Protein AF-A0A924N9N3-F1 (afdb_monomer)

Structure (mmCIF, N/CA/C/O backbone):
data_AF-A0A924N9N3-F1
#
_entry.id   AF-A0A924N9N3-F1
#
loop_
_atom_site.group_PDB
_atom_site.id
_atom_site.type_symbol
_atom_site.label_atom_id
_atom_site.label_alt_id
_atom_site.label_comp_id
_atom_site.label_asym_id
_atom_site.label_entity_id
_atom_site.label_seq_id
_atom_site.pdbx_PDB_ins_code
_atom_site.Cartn_x
_atom_site.Cartn_y
_atom_site.Cartn_z
_atom_site.occupancy
_atom_site.B_iso_or_equiv
_atom_site.auth_seq_id
_atom_site.auth_comp_id
_atom_site.auth_asym_id
_atom_site.auth_atom_id
_atom_site.pdbx_PDB_model_num
ATOM 1 N N . MET A 1 1 ? 41.339 -50.829 -59.701 1.00 44.00 1 MET A N 1
ATOM 2 C CA . MET A 1 1 ? 40.893 -50.838 -58.296 1.00 44.00 1 MET A CA 1
ATOM 3 C C . MET A 1 1 ? 40.028 -52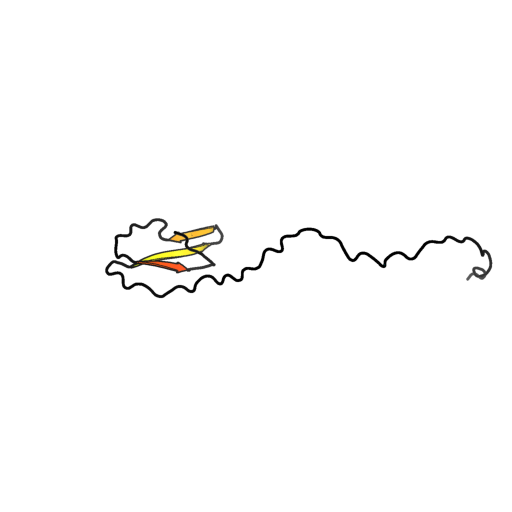.063 -58.099 1.00 44.00 1 MET A C 1
ATOM 5 O O . MET A 1 1 ? 38.873 -52.064 -58.487 1.00 44.00 1 MET A O 1
ATOM 9 N N . ASN A 1 2 ? 40.686 -53.100 -57.593 1.00 42.62 2 ASN A N 1
ATOM 10 C CA . ASN A 1 2 ? 40.163 -54.135 -56.716 1.00 42.62 2 ASN A CA 1
ATOM 11 C C . ASN A 1 2 ? 38.810 -54.747 -57.092 1.00 42.62 2 ASN A C 1
ATOM 13 O O . ASN A 1 2 ? 37.761 -54.383 -56.564 1.00 42.62 2 ASN A O 1
ATOM 17 N N . ASP A 1 3 ? 38.902 -55.790 -57.912 1.00 39.06 3 ASP A N 1
ATOM 18 C CA . ASP A 1 3 ? 38.072 -56.978 -57.785 1.00 39.06 3 ASP A CA 1
ATOM 19 C C . ASP A 1 3 ? 37.879 -57.396 -56.312 1.00 39.06 3 ASP A C 1
ATOM 21 O O . ASP A 1 3 ? 38.697 -57.114 -55.434 1.00 39.06 3 ASP A O 1
ATOM 25 N N . PHE A 1 4 ? 36.880 -58.254 -56.101 1.00 42.78 4 PHE A N 1
ATOM 26 C CA . PHE A 1 4 ? 37.014 -59.345 -55.131 1.00 42.78 4 PHE A CA 1
ATOM 27 C C . PHE A 1 4 ? 36.565 -59.089 -53.678 1.00 42.78 4 PHE A C 1
ATOM 29 O O . PHE A 1 4 ? 37.174 -59.599 -52.745 1.00 42.78 4 PHE A O 1
ATOM 36 N N . ILE A 1 5 ? 35.445 -58.395 -53.443 1.00 49.66 5 ILE A N 1
ATOM 37 C CA . ILE A 1 5 ? 34.803 -58.384 -52.104 1.00 49.66 5 ILE A CA 1
ATOM 38 C C . ILE A 1 5 ? 33.298 -58.662 -52.206 1.00 49.66 5 ILE A C 1
ATOM 40 O O . ILE A 1 5 ? 32.479 -57.901 -51.711 1.00 49.66 5 ILE A O 1
ATOM 44 N N . HIS A 1 6 ? 32.898 -59.718 -52.920 1.00 39.91 6 HIS A N 1
ATOM 45 C CA . HIS A 1 6 ? 31.476 -60.102 -53.017 1.00 39.91 6 HIS A CA 1
ATOM 46 C C . HIS A 1 6 ? 31.177 -61.578 -52.768 1.00 39.91 6 HIS A C 1
ATOM 48 O O . HIS A 1 6 ? 30.020 -61.984 -52.825 1.00 39.91 6 HIS A O 1
ATOM 54 N N . ARG A 1 7 ? 32.171 -62.426 -52.501 1.00 49.72 7 ARG A N 1
ATOM 55 C CA . ARG A 1 7 ? 31.913 -63.862 -52.365 1.00 49.72 7 ARG A CA 1
ATOM 56 C C . ARG A 1 7 ? 32.903 -64.492 -51.409 1.00 49.72 7 ARG A C 1
ATOM 58 O O . ARG A 1 7 ? 33.946 -64.935 -51.876 1.00 49.72 7 ARG A O 1
ATOM 65 N N . ARG A 1 8 ? 32.568 -64.550 -50.113 1.00 48.91 8 ARG A N 1
ATOM 66 C CA . ARG A 1 8 ? 32.841 -65.698 -49.219 1.00 48.91 8 ARG A CA 1
ATOM 67 C C . ARG A 1 8 ? 32.528 -65.390 -47.750 1.00 48.91 8 ARG A C 1
ATOM 69 O O . ARG A 1 8 ? 33.156 -64.527 -47.160 1.00 48.91 8 ARG A O 1
ATOM 76 N N . GLY A 1 9 ? 31.609 -66.181 -47.191 1.00 39.25 9 GLY A N 1
ATOM 77 C CA . GLY A 1 9 ? 31.307 -66.303 -45.759 1.00 39.25 9 GLY A CA 1
ATOM 78 C C . GLY A 1 9 ? 30.175 -65.372 -45.331 1.00 39.25 9 GLY A C 1
ATOM 79 O O . GLY A 1 9 ? 30.427 -64.245 -44.949 1.00 39.25 9 GLY A O 1
ATOM 80 N N . ILE A 1 10 ? 28.885 -65.685 -45.477 1.00 48.41 10 ILE A N 1
ATOM 81 C CA . ILE A 1 10 ? 28.155 -66.899 -45.074 1.00 48.41 10 ILE A CA 1
ATOM 82 C C . ILE A 1 10 ? 28.576 -67.390 -43.672 1.00 48.41 10 ILE A C 1
ATOM 84 O O . ILE A 1 10 ? 29.654 -67.947 -43.503 1.00 48.41 10 ILE A O 1
ATOM 88 N N . VAL A 1 11 ? 27.620 -67.255 -42.742 1.00 50.03 11 VAL A N 1
ATOM 89 C CA . VAL A 1 11 ? 27.464 -67.910 -41.425 1.00 50.03 11 VAL A CA 1
ATOM 90 C C . VAL A 1 11 ? 28.096 -67.229 -40.201 1.00 50.03 11 VAL A C 1
ATOM 92 O O . VAL A 1 11 ? 29.239 -67.494 -39.859 1.00 50.03 11 VAL A O 1
ATOM 95 N N . ALA A 1 12 ? 27.276 -66.441 -39.492 1.00 46.06 12 ALA A N 1
ATOM 96 C CA . ALA A 1 12 ? 27.100 -66.425 -38.022 1.00 46.06 12 ALA A CA 1
ATOM 97 C C . ALA A 1 12 ? 26.123 -65.272 -37.681 1.00 46.06 12 ALA A C 1
ATOM 99 O O . ALA A 1 12 ? 26.524 -64.121 -37.593 1.00 46.06 12 ALA A O 1
ATOM 100 N N . LEU A 1 13 ? 24.800 -65.426 -37.787 1.00 45.28 13 LEU A N 1
ATOM 101 C CA . LEU A 1 13 ? 23.892 -66.037 -36.802 1.00 45.28 13 LEU A CA 1
ATOM 102 C C . LEU A 1 13 ? 24.084 -65.530 -35.353 1.00 45.28 13 LEU A C 1
ATOM 104 O O . LEU A 1 13 ? 24.850 -66.119 -34.602 1.00 45.28 13 LEU A O 1
ATOM 108 N N . ALA A 1 14 ? 23.325 -64.495 -34.967 1.00 48.91 14 ALA A N 1
ATOM 109 C CA . ALA A 1 14 ? 22.816 -64.228 -33.606 1.00 48.91 14 ALA A CA 1
ATOM 110 C C . ALA A 1 14 ? 21.802 -63.058 -33.708 1.00 48.91 14 ALA A C 1
ATOM 112 O O . ALA A 1 14 ? 22.194 -61.938 -34.008 1.00 48.91 14 ALA A O 1
ATOM 113 N N . ILE A 1 15 ? 20.487 -63.287 -33.816 1.00 52.50 15 ILE A N 1
ATOM 114 C CA . ILE A 1 15 ? 19.513 -63.582 -32.741 1.00 52.50 15 ILE A CA 1
ATOM 115 C C . ILE A 1 15 ? 19.335 -62.403 -31.763 1.00 52.50 15 ILE A C 1
ATOM 117 O O . ILE A 1 15 ? 20.271 -62.041 -31.064 1.00 52.50 15 ILE A O 1
ATOM 121 N N . GLY A 1 16 ? 18.095 -61.902 -31.645 1.00 47.00 16 GLY A N 1
ATOM 122 C CA . GLY A 1 16 ? 17.605 -61.202 -30.445 1.00 47.00 16 GLY A CA 1
ATOM 123 C C . GLY A 1 16 ? 16.861 -59.892 -30.724 1.00 47.00 16 GLY A C 1
ATOM 124 O O . GLY A 1 16 ? 17.451 -58.827 -30.661 1.00 47.00 16 GLY A O 1
ATOM 125 N N . ALA A 1 17 ? 15.597 -59.959 -31.154 1.00 48.72 17 ALA A N 1
ATOM 126 C CA . ALA A 1 17 ? 14.427 -59.660 -30.305 1.00 48.72 17 ALA A CA 1
ATOM 127 C C . ALA A 1 17 ? 14.248 -58.146 -30.022 1.00 48.72 17 ALA A C 1
ATOM 129 O O . ALA A 1 17 ? 14.917 -57.569 -29.179 1.00 48.72 17 ALA A O 1
ATOM 130 N N . ALA A 1 18 ? 13.428 -57.407 -30.774 1.00 54.00 18 ALA A N 1
ATOM 131 C CA . ALA A 1 18 ? 11.959 -57.427 -30.710 1.00 54.00 18 ALA A CA 1
ATOM 132 C C . ALA A 1 18 ? 11.388 -57.244 -29.287 1.00 54.00 18 ALA A C 1
ATOM 134 O O . ALA A 1 18 ? 10.631 -58.0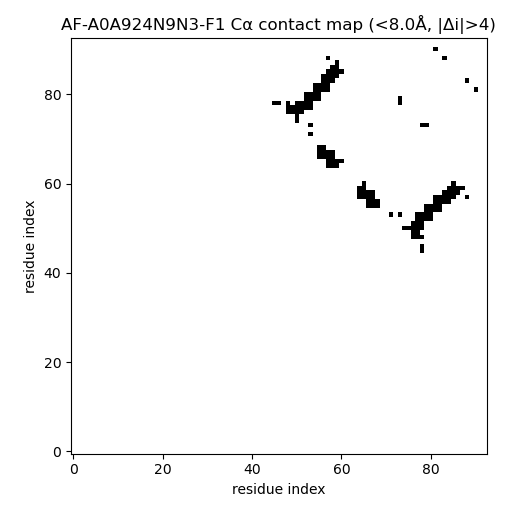90 -28.833 1.00 54.00 18 ALA A O 1
ATOM 135 N N . LEU A 1 19 ? 11.728 -56.156 -28.584 1.00 59.66 19 LEU A N 1
ATOM 136 C CA . LEU A 1 19 ? 11.110 -55.803 -27.293 1.00 59.66 19 LEU A CA 1
ATOM 137 C C . LEU A 1 19 ? 11.103 -54.284 -27.041 1.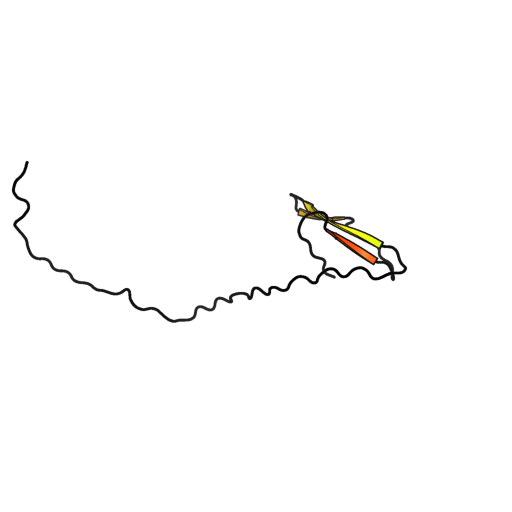00 59.66 19 LEU A C 1
ATOM 139 O O . LEU A 1 19 ? 11.875 -53.803 -26.225 1.00 59.66 19 LEU A O 1
ATOM 143 N N . LEU A 1 20 ? 10.225 -53.518 -27.700 1.00 54.19 20 LEU A N 1
ATOM 144 C CA . LEU A 1 20 ? 9.866 -52.160 -27.237 1.00 54.19 20 LEU A CA 1
ATOM 145 C C . LEU A 1 20 ? 8.369 -51.836 -27.428 1.00 54.19 20 LEU A C 1
ATOM 147 O O . LEU A 1 20 ? 7.990 -50.687 -27.633 1.00 54.19 20 LEU A O 1
ATOM 151 N N . THR A 1 21 ? 7.491 -52.842 -27.328 1.00 55.41 21 THR A N 1
ATOM 152 C CA . THR A 1 21 ? 6.056 -52.606 -27.097 1.00 55.41 21 THR A CA 1
ATOM 153 C C . THR A 1 21 ? 5.689 -53.094 -25.699 1.00 55.41 21 THR A C 1
ATOM 155 O O . THR A 1 21 ? 5.806 -54.277 -25.399 1.00 55.41 21 THR A O 1
ATOM 158 N N . GLY A 1 22 ? 5.260 -52.167 -24.839 1.00 51.78 22 GLY A N 1
ATOM 159 C CA . GLY A 1 22 ? 4.608 -52.485 -23.568 1.00 51.78 22 GLY A CA 1
ATOM 160 C C . GLY A 1 22 ? 5.243 -51.844 -22.338 1.00 51.78 22 GLY A C 1
ATOM 161 O O . GLY A 1 22 ? 6.152 -52.411 -21.750 1.00 51.78 22 GLY A O 1
ATOM 162 N N . ALA A 1 23 ? 4.690 -50.708 -21.907 1.00 48.91 23 ALA A N 1
ATOM 163 C CA . ALA A 1 23 ? 4.547 -50.371 -20.487 1.00 48.91 23 ALA A CA 1
ATOM 164 C C . ALA A 1 23 ? 3.554 -49.207 -20.327 1.00 48.91 23 ALA A C 1
ATOM 166 O O . ALA A 1 23 ? 3.914 -48.076 -20.013 1.00 48.91 23 ALA A O 1
ATOM 167 N N . CYS A 1 24 ? 2.276 -49.498 -20.570 1.00 55.47 24 CYS A N 1
ATOM 168 C CA . CYS A 1 24 ? 1.199 -48.774 -19.912 1.00 55.47 24 CYS A CA 1
ATOM 169 C C . CYS A 1 24 ? 1.080 -49.339 -18.487 1.00 55.47 24 CYS A C 1
ATOM 171 O O . CYS A 1 24 ? 0.967 -50.553 -18.326 1.00 55.47 24 CYS A O 1
ATOM 173 N N . GLY A 1 25 ? 1.103 -48.456 -17.487 1.00 46.34 25 GLY A N 1
ATOM 174 C CA . GLY A 1 25 ? 0.711 -48.748 -16.109 1.00 46.34 25 GLY A CA 1
ATOM 175 C C . GLY A 1 25 ? 1.865 -49.004 -15.139 1.00 46.34 25 GLY A C 1
ATOM 176 O O . GLY A 1 25 ? 2.406 -50.103 -15.094 1.00 46.34 25 GLY A O 1
ATOM 177 N N . LYS A 1 26 ? 2.173 -48.016 -14.290 1.00 41.22 26 LYS A N 1
ATOM 178 C CA . LYS A 1 26 ? 1.807 -48.041 -12.861 1.00 41.22 26 LYS A CA 1
ATOM 179 C C . LYS A 1 26 ? 2.223 -46.734 -12.180 1.00 41.22 26 LYS A C 1
ATOM 181 O O . LYS A 1 26 ? 3.282 -46.177 -12.447 1.00 41.22 26 LYS A O 1
ATOM 186 N N . ASP A 1 27 ? 1.330 -46.273 -11.325 1.00 52.06 27 ASP A N 1
ATOM 187 C CA . ASP A 1 27 ? 1.297 -45.034 -10.564 1.00 52.06 27 ASP A CA 1
ATOM 188 C C . ASP A 1 27 ? 2.636 -44.600 -9.947 1.00 52.06 27 ASP A C 1
ATOM 190 O O . ASP A 1 27 ? 3.173 -45.249 -9.049 1.00 52.06 27 ASP A O 1
ATOM 194 N N . ALA A 1 28 ? 3.102 -43.416 -10.347 1.00 45.19 28 ALA A N 1
ATOM 195 C CA . ALA A 1 28 ? 3.962 -42.579 -9.526 1.00 45.19 28 ALA A CA 1
ATOM 196 C C . ALA A 1 28 ? 3.175 -41.315 -9.177 1.00 45.19 28 ALA A C 1
ATOM 198 O O . ALA A 1 28 ? 2.944 -40.433 -10.001 1.00 45.19 28 ALA A O 1
ATOM 199 N N . LYS A 1 29 ? 2.728 -41.293 -7.924 1.00 51.38 29 LYS A N 1
ATOM 200 C CA . LYS A 1 29 ? 2.139 -40.181 -7.185 1.00 51.38 29 LYS A CA 1
ATOM 201 C C . LYS A 1 29 ? 2.995 -38.918 -7.335 1.00 51.38 29 LYS A C 1
ATOM 203 O O . LYS A 1 29 ? 3.886 -38.663 -6.533 1.00 51.38 29 LYS A O 1
ATOM 208 N N . GLY A 1 30 ? 2.707 -38.126 -8.357 1.00 42.31 30 GLY A N 1
ATOM 209 C CA . GLY A 1 30 ? 3.054 -36.717 -8.423 1.00 42.31 30 GLY A CA 1
ATOM 210 C C . GLY A 1 30 ? 1.777 -35.942 -8.171 1.00 42.31 30 GLY A C 1
ATOM 211 O O . GLY A 1 30 ? 0.880 -35.961 -9.008 1.00 42.31 30 GLY A O 1
ATOM 212 N N . THR A 1 31 ? 1.667 -35.308 -7.006 1.00 51.25 31 THR A N 1
ATOM 213 C CA . THR A 1 31 ? 0.666 -34.271 -6.761 1.00 51.25 31 THR A CA 1
ATOM 214 C C . THR A 1 31 ? 0.862 -33.206 -7.834 1.00 51.25 31 THR A C 1
ATOM 216 O O . THR A 1 31 ? 1.717 -32.333 -7.696 1.00 51.25 31 THR A O 1
ATOM 219 N N . ALA A 1 32 ? 0.106 -33.307 -8.927 1.00 44.19 32 ALA A N 1
ATOM 220 C CA . ALA A 1 32 ? -0.124 -32.194 -9.822 1.00 44.19 32 ALA A CA 1
ATOM 221 C C . ALA A 1 32 ? -0.891 -31.184 -8.975 1.00 44.19 32 ALA A C 1
ATOM 223 O O . ALA A 1 32 ? -2.095 -31.321 -8.757 1.00 44.19 32 ALA A O 1
ATOM 224 N N . GLY A 1 33 ? -0.134 -30.261 -8.376 1.00 46.31 33 GLY A N 1
ATOM 225 C CA . GLY A 1 33 ? -0.676 -29.109 -7.690 1.00 46.31 33 GLY A CA 1
AT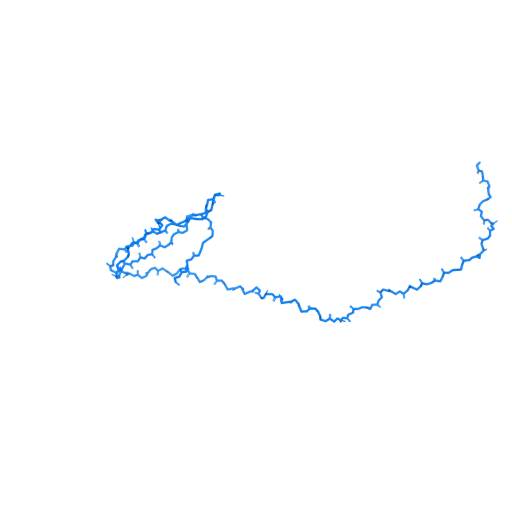OM 226 C C . GLY A 1 33 ? -1.686 -28.495 -8.633 1.00 46.31 33 GLY A C 1
ATOM 227 O O . GLY A 1 33 ? -1.333 -28.096 -9.741 1.00 46.31 33 GLY A O 1
ATOM 228 N N . GLY A 1 34 ? -2.952 -28.528 -8.222 1.00 43.66 34 GLY A N 1
ATOM 229 C CA . GLY A 1 34 ? -3.987 -27.820 -8.934 1.00 43.66 34 GLY A CA 1
ATOM 230 C C . GLY A 1 34 ? -3.494 -26.394 -9.091 1.00 43.66 34 GLY A C 1
ATOM 231 O O . GLY A 1 34 ? -3.215 -25.725 -8.092 1.00 43.66 34 GLY A O 1
ATOM 232 N N . THR A 1 35 ? -3.357 -25.948 -10.335 1.00 55.38 35 THR A N 1
ATOM 233 C CA . THR A 1 35 ? -3.422 -24.528 -10.643 1.00 55.38 35 THR A CA 1
ATOM 234 C C . THR A 1 35 ? -4.815 -24.107 -10.213 1.00 55.38 35 THR A C 1
ATOM 236 O O . THR A 1 35 ? -5.782 -24.180 -10.965 1.00 55.38 35 THR A O 1
ATOM 239 N N . SER A 1 36 ? -4.939 -23.789 -8.930 1.00 55.28 36 SER A N 1
ATOM 240 C CA . SER A 1 36 ? -6.054 -23.021 -8.442 1.00 55.28 36 SER A CA 1
ATOM 241 C C . SER A 1 36 ? -5.819 -21.649 -9.049 1.00 55.28 36 SER A C 1
ATOM 243 O O . SER A 1 36 ? -5.022 -20.868 -8.529 1.00 55.28 36 SER A O 1
ATOM 245 N N . ASP A 1 37 ? -6.463 -21.391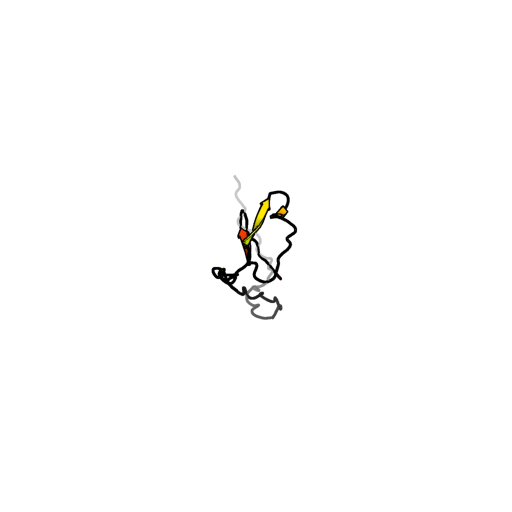 -10.188 1.00 53.62 37 ASP A N 1
ATOM 246 C CA . ASP A 1 37 ? -6.718 -20.046 -10.700 1.00 53.62 37 ASP A CA 1
ATOM 247 C C . ASP A 1 37 ? -7.640 -19.332 -9.702 1.00 53.62 37 ASP A C 1
ATOM 249 O O . ASP A 1 37 ? -8.7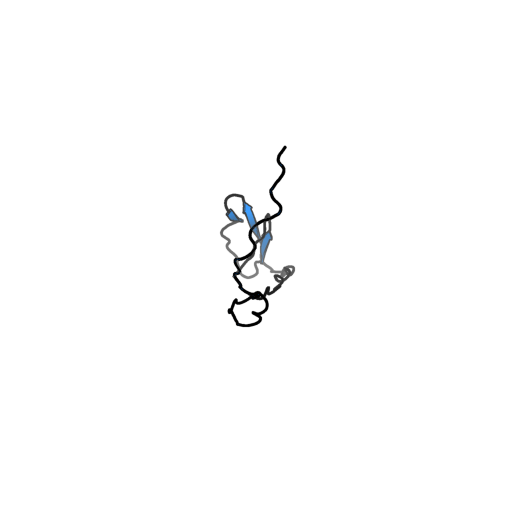83 -18.969 -9.979 1.00 53.62 37 ASP A O 1
ATOM 253 N N . SER A 1 38 ? -7.152 -19.161 -8.475 1.00 60.22 38 SER A N 1
ATOM 254 C CA . SER A 1 38 ? -7.750 -18.280 -7.499 1.00 60.22 38 SER A CA 1
ATOM 255 C C . SER A 1 38 ? -7.327 -16.883 -7.912 1.00 60.22 38 SER A C 1
ATOM 257 O O . SER A 1 38 ? -6.343 -16.340 -7.408 1.00 60.22 38 SER A O 1
ATOM 259 N N . ALA A 1 39 ? -8.051 -16.330 -8.886 1.00 68.25 39 ALA A N 1
ATOM 260 C CA . ALA A 1 39 ? -7.957 -14.928 -9.244 1.00 68.25 39 ALA A CA 1
ATOM 261 C C . ALA A 1 39 ? -7.978 -14.106 -7.949 1.00 68.25 39 ALA A C 1
ATOM 263 O O . ALA A 1 39 ? -8.913 -14.217 -7.150 1.00 68.25 39 ALA A O 1
ATOM 264 N N . ALA A 1 40 ? -6.914 -13.333 -7.714 1.00 71.31 40 ALA A N 1
ATOM 265 C CA . ALA A 1 40 ? -6.849 -12.467 -6.550 1.00 71.31 40 ALA A CA 1
ATOM 266 C C . ALA A 1 40 ? -8.098 -11.568 -6.549 1.00 71.31 40 ALA A C 1
ATOM 268 O O . ALA A 1 40 ? -8.451 -11.027 -7.606 1.00 71.31 40 ALA A O 1
ATOM 269 N N . PRO A 1 41 ? -8.803 -11.432 -5.411 1.00 73.50 41 PRO A N 1
ATOM 270 C CA . PRO A 1 41 ? -10.024 -10.647 -5.359 1.00 73.50 41 PRO A CA 1
ATOM 271 C C . PRO A 1 41 ? -9.750 -9.231 -5.866 1.00 73.50 41 PRO A C 1
ATOM 273 O O . PRO A 1 41 ? -8.785 -8.578 -5.462 1.00 73.50 41 PRO A O 1
ATOM 276 N N . LYS A 1 42 ? -10.595 -8.771 -6.795 1.00 76.69 42 LYS A N 1
ATOM 277 C CA . LYS A 1 42 ? -10.494 -7.427 -7.365 1.00 76.69 42 LYS A CA 1
ATOM 278 C C . LYS A 1 42 ? -10.576 -6.404 -6.224 1.00 76.69 42 LYS A C 1
ATOM 280 O O . LYS A 1 42 ? -11.505 -6.506 -5.420 1.00 76.69 42 LYS A O 1
ATOM 285 N N . PRO A 1 43 ? -9.673 -5.407 -6.164 1.00 64.94 43 PRO A N 1
ATOM 286 C CA . PRO A 1 43 ? -9.741 -4.378 -5.137 1.00 64.94 43 PRO A CA 1
ATOM 287 C C . PRO A 1 43 ? -11.100 -3.672 -5.196 1.00 64.94 43 PRO A C 1
ATOM 289 O O . PRO A 1 43 ? -11.504 -3.143 -6.234 1.00 64.94 43 PRO A O 1
ATOM 292 N N . THR A 1 44 ? -11.829 -3.709 -4.083 1.00 73.12 44 THR A N 1
ATOM 293 C CA . THR A 1 44 ? -13.103 -3.005 -3.923 1.00 73.12 44 THR A CA 1
ATOM 294 C C . THR A 1 44 ? -12.826 -1.538 -3.616 1.00 73.12 44 THR A C 1
ATOM 296 O O . THR A 1 44 ? -12.021 -1.230 -2.737 1.00 73.12 44 THR A O 1
ATOM 299 N N . ASN A 1 45 ? -13.492 -0.624 -4.326 1.00 64.81 45 ASN A N 1
ATOM 300 C CA . ASN A 1 45 ? -13.379 0.806 -4.049 1.00 64.81 45 ASN A CA 1
ATOM 301 C C . ASN A 1 45 ? -13.894 1.139 -2.636 1.00 64.81 45 ASN A C 1
ATOM 303 O O . ASN A 1 45 ? -14.845 0.539 -2.145 1.00 64.81 45 ASN A O 1
ATOM 307 N N . SER A 1 46 ? -13.193 2.086 -2.012 1.00 63.03 46 SER A N 1
ATOM 308 C CA . SER A 1 46 ? -13.122 2.359 -0.575 1.00 63.03 46 SER A CA 1
ATOM 309 C C . SER A 1 46 ? -14.453 2.583 0.147 1.00 63.03 46 SER A C 1
ATOM 311 O O . SER A 1 46 ? -15.315 3.326 -0.318 1.00 63.03 46 SER A O 1
ATOM 313 N N . SER A 1 47 ? -14.512 2.054 1.372 1.00 60.44 47 SER A N 1
ATOM 314 C CA . SER A 1 47 ? -15.306 2.588 2.482 1.00 60.44 47 SER A CA 1
ATOM 315 C C . SER A 1 47 ? -15.128 4.109 2.581 1.00 60.44 47 SER A C 1
ATOM 317 O O . SER A 1 47 ? -13.998 4.607 2.524 1.00 60.44 47 SER A O 1
ATOM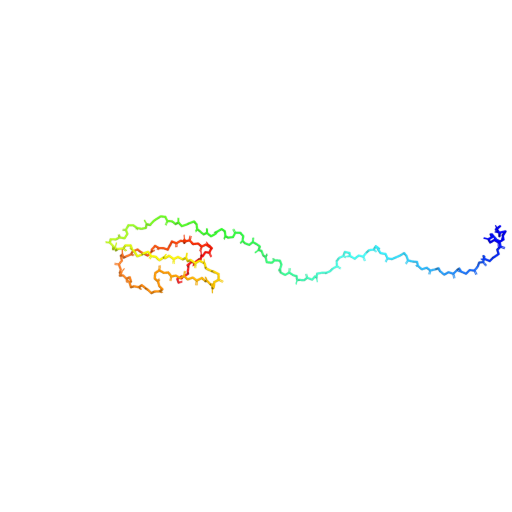 319 N N . THR A 1 48 ? -16.228 4.847 2.738 1.00 61.22 48 THR A N 1
ATOM 320 C CA . THR A 1 48 ? -16.208 6.249 3.168 1.00 61.22 48 THR A CA 1
ATOM 321 C C . THR A 1 48 ? -15.945 6.285 4.672 1.00 61.22 48 THR A C 1
ATOM 323 O O . THR A 1 48 ? -16.851 6.541 5.467 1.00 61.22 48 THR A O 1
ATOM 326 N N . GLY A 1 49 ? -14.719 5.954 5.080 1.00 62.50 49 GLY A N 1
ATOM 327 C CA . GLY A 1 49 ? -14.275 6.215 6.445 1.00 62.50 49 GLY A CA 1
ATOM 328 C C . GLY A 1 49 ? -14.402 7.710 6.743 1.00 62.50 49 GLY A C 1
ATOM 329 O O . GLY A 1 49 ? -14.126 8.542 5.880 1.00 62.50 49 GLY A O 1
ATOM 330 N N . THR A 1 50 ? -14.854 8.060 7.945 1.00 77.44 50 THR A N 1
ATOM 331 C CA . THR A 1 50 ? -14.912 9.459 8.405 1.00 77.44 50 THR A CA 1
ATOM 332 C C . THR A 1 50 ? -13.534 10.001 8.800 1.00 77.44 50 THR A C 1
ATOM 334 O O . THR A 1 50 ? -13.388 11.206 8.997 1.00 77.44 50 THR A O 1
ATOM 337 N N . GLY A 1 51 ? -12.534 9.122 8.933 1.00 84.25 51 GLY A N 1
ATOM 338 C CA . GLY A 1 51 ? -11.142 9.456 9.218 1.00 84.25 51 GLY A CA 1
ATOM 339 C C . GLY A 1 51 ? -10.315 9.767 7.968 1.00 84.25 51 GLY A C 1
ATOM 340 O O . GLY A 1 51 ? -10.826 9.894 6.852 1.00 84.25 51 GLY A O 1
ATOM 341 N N . LYS A 1 52 ? -8.998 9.903 8.144 1.00 92.44 52 LYS A N 1
ATOM 342 C CA . LYS A 1 52 ? -8.079 10.258 7.049 1.00 92.44 52 LYS A CA 1
ATOM 343 C C . LYS A 1 52 ? -7.746 9.044 6.180 1.00 92.44 52 LYS A C 1
ATOM 345 O O . LYS A 1 52 ? -7.767 7.903 6.638 1.00 92.44 52 LYS A O 1
ATOM 350 N N . THR A 1 53 ? -7.373 9.298 4.924 1.00 94.31 53 THR A N 1
ATOM 351 C CA . THR A 1 53 ? -6.770 8.268 4.065 1.00 94.31 53 THR A CA 1
ATOM 352 C C . THR A 1 53 ? -5.253 8.258 4.246 1.00 94.31 53 THR A C 1
ATOM 354 O O . THR A 1 53 ? -4.592 9.254 3.961 1.00 94.31 53 THR A O 1
ATOM 357 N N . ILE A 1 54 ? -4.703 7.131 4.688 1.00 94.88 54 ILE A N 1
ATOM 358 C CA . ILE A 1 54 ? -3.264 6.870 4.791 1.00 94.88 54 ILE A CA 1
ATOM 359 C C . ILE A 1 54 ? -2.846 6.100 3.541 1.00 94.88 54 ILE A C 1
ATOM 361 O O . ILE A 1 54 ? -3.360 5.011 3.302 1.00 94.88 54 ILE A O 1
ATOM 365 N N . VAL A 1 55 ? -1.944 6.649 2.728 1.00 96.44 55 VAL A N 1
ATOM 366 C CA . VAL A 1 55 ? -1.477 5.984 1.502 1.00 96.44 55 VAL A CA 1
ATOM 367 C C . VAL A 1 55 ? -0.158 5.271 1.771 1.00 96.44 55 VAL A C 1
ATOM 369 O O . VAL A 1 55 ? 0.816 5.906 2.164 1.00 96.44 55 VAL A O 1
ATOM 372 N N . VAL A 1 56 ? -0.126 3.967 1.510 1.00 97.69 56 VAL A N 1
ATOM 373 C CA . VAL A 1 56 ? 1.081 3.138 1.550 1.00 97.69 56 VAL A CA 1
ATOM 374 C C . VAL A 1 56 ? 1.407 2.705 0.128 1.00 97.69 56 VAL A C 1
ATOM 376 O O . VAL A 1 56 ? 0.590 2.067 -0.533 1.00 97.69 56 VAL A O 1
ATOM 379 N N . THR A 1 57 ? 2.591 3.059 -0.357 1.00 97.94 57 THR A N 1
ATOM 380 C CA . THR A 1 57 ? 3.065 2.710 -1.701 1.00 97.94 57 THR A CA 1
ATOM 381 C C . THR A 1 57 ? 3.922 1.455 -1.648 1.00 97.94 57 THR A C 1
ATOM 383 O O . THR A 1 57 ? 4.847 1.378 -0.842 1.00 97.94 57 THR A O 1
ATOM 386 N N . LEU A 1 58 ? 3.632 0.491 -2.517 1.00 98.00 58 LEU A N 1
ATOM 387 C CA . LEU A 1 58 ? 4.352 -0.773 -2.636 1.00 98.00 58 LEU A CA 1
ATOM 388 C C . LEU A 1 58 ? 5.228 -0.712 -3.883 1.00 98.00 58 LEU A C 1
ATOM 390 O O . LEU A 1 58 ? 4.712 -0.514 -4.989 1.00 98.00 58 LEU A O 1
ATOM 394 N N . THR A 1 59 ? 6.539 -0.859 -3.714 1.00 97.81 59 THR A N 1
ATOM 395 C CA . THR A 1 59 ? 7.496 -0.713 -4.816 1.00 97.81 59 THR A CA 1
ATOM 396 C C . THR A 1 59 ? 8.458 -1.887 -4.866 1.00 97.81 59 THR A C 1
ATOM 398 O O . THR A 1 59 ? 9.065 -2.260 -3.865 1.00 97.81 59 THR A O 1
ATOM 401 N N . SER A 1 60 ? 8.616 -2.463 -6.053 1.00 97.62 60 SER A N 1
ATOM 402 C CA . SER A 1 60 ? 9.702 -3.388 -6.365 1.00 97.62 60 SER A CA 1
ATOM 403 C C . SER A 1 60 ? 10.883 -2.623 -6.954 1.00 97.62 60 SER A C 1
ATOM 405 O O . SER A 1 60 ? 10.733 -1.871 -7.918 1.00 97.62 60 SER A O 1
ATOM 407 N N . HIS A 1 61 ? 12.065 -2.853 -6.397 1.00 94.00 61 HIS A N 1
ATOM 408 C CA . HIS A 1 61 ? 13.345 -2.332 -6.863 1.00 94.00 61 HIS A CA 1
ATOM 409 C C . HIS A 1 61 ? 14.307 -3.486 -7.168 1.00 94.00 61 HIS A C 1
ATOM 411 O O . HIS A 1 61 ? 14.077 -4.627 -6.773 1.00 94.00 61 HIS A O 1
ATOM 417 N N . ALA A 1 62 ? 15.434 -3.183 -7.820 1.00 95.06 62 ALA A N 1
ATOM 418 C CA . ALA A 1 62 ? 16.475 -4.177 -8.103 1.00 95.06 62 ALA A CA 1
ATOM 419 C C . ALA A 1 62 ? 17.033 -4.851 -6.832 1.00 95.06 62 ALA A C 1
ATOM 421 O O . ALA A 1 62 ? 17.501 -5.983 -6.884 1.00 95.06 62 ALA A O 1
ATOM 422 N N . THR A 1 63 ? 16.977 -4.158 -5.694 1.00 94.31 63 THR A N 1
ATOM 423 C CA . THR A 1 63 ? 17.495 -4.619 -4.401 1.00 94.31 63 THR A CA 1
ATOM 424 C C . THR A 1 63 ? 16.440 -5.281 -3.511 1.00 94.31 63 THR A C 1
ATOM 426 O O . THR A 1 63 ? 16.791 -5.775 -2.443 1.00 94.31 63 THR A O 1
ATOM 429 N N . GLY A 1 64 ? 15.164 -5.304 -3.918 1.00 94.31 64 GLY A N 1
ATOM 430 C CA . GLY A 1 64 ? 14.078 -5.912 -3.146 1.00 94.31 64 GLY A CA 1
ATOM 431 C C . GLY A 1 64 ? 12.754 -5.153 -3.227 1.00 94.31 64 GLY A C 1
ATOM 432 O O . GLY A 1 64 ? 12.599 -4.206 -3.996 1.00 94.31 64 GLY A O 1
ATOM 433 N N . ASN A 1 65 ? 11.792 -5.579 -2.408 1.00 96.88 65 ASN A N 1
ATOM 434 C CA . ASN A 1 65 ? 10.460 -4.981 -2.314 1.00 96.88 65 ASN A CA 1
ATOM 435 C C . ASN A 1 65 ? 10.349 -4.116 -1.054 1.00 96.88 65 ASN A C 1
ATOM 437 O O . ASN A 1 65 ? 10.874 -4.487 -0.003 1.00 96.88 65 ASN A O 1
ATOM 441 N N . SER A 1 66 ? 9.652 -2.985 -1.146 1.00 95.94 66 SER A N 1
ATOM 442 C CA . SER A 1 66 ? 9.473 -2.054 -0.033 1.00 95.94 66 SER A CA 1
ATOM 443 C C . SER A 1 66 ? 8.051 -1.496 0.045 1.00 95.94 66 SER A C 1
ATOM 445 O O . SER A 1 66 ? 7.337 -1.390 -0.955 1.00 95.94 66 SER A O 1
ATOM 447 N N . PHE A 1 67 ? 7.667 -1.114 1.263 1.00 97.06 67 PHE A N 1
ATOM 448 C CA . PHE A 1 67 ? 6.462 -0.348 1.567 1.00 97.06 67 PHE A CA 1
ATOM 449 C C . PHE A 1 67 ? 6.880 1.051 2.019 1.00 97.06 67 PHE A C 1
ATOM 451 O O . PHE A 1 67 ? 7.818 1.190 2.807 1.00 97.06 67 PHE A O 1
ATOM 458 N N . SER A 1 68 ? 6.196 2.086 1.535 1.00 95.88 68 SER A N 1
ATOM 459 C CA . SER A 1 68 ? 6.468 3.471 1.915 1.00 95.88 68 SER A CA 1
ATOM 460 C C . SER A 1 68 ? 5.180 4.217 2.277 1.00 95.88 68 SER A C 1
ATOM 462 O O . SER A 1 68 ? 4.303 4.339 1.419 1.00 95.88 68 SER A O 1
ATOM 464 N N . PRO A 1 69 ? 5.055 4.735 3.510 1.00 96.44 69 PRO A N 1
ATOM 465 C CA . PRO A 1 69 ? 5.994 4.563 4.626 1.00 96.44 69 PRO A CA 1
ATOM 466 C C . PRO A 1 69 ? 5.981 3.119 5.172 1.00 96.44 69 PRO A C 1
ATOM 468 O O . PRO A 1 69 ? 4.996 2.398 5.007 1.00 96.44 69 PRO A O 1
ATOM 471 N N 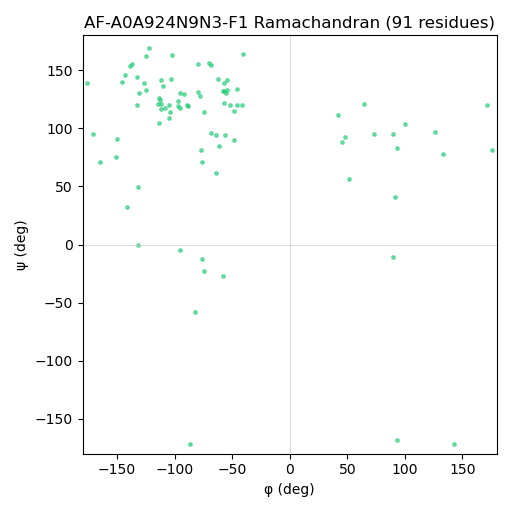. SER A 1 70 ? 7.079 2.701 5.813 1.00 95.75 70 SER A N 1
ATOM 472 C CA . SER A 1 70 ? 7.232 1.347 6.378 1.00 95.75 70 SER A CA 1
ATOM 473 C C . SER A 1 70 ? 6.430 1.132 7.663 1.00 95.75 70 SER A C 1
ATOM 475 O O . SER A 1 70 ? 6.102 0.000 8.000 1.00 95.75 70 SER A O 1
ATOM 477 N N . GLU A 1 71 ? 6.095 2.215 8.361 1.00 96.12 71 GLU A N 1
ATOM 478 C CA . GLU A 1 71 ? 5.280 2.220 9.573 1.00 96.12 71 GLU A CA 1
ATOM 479 C C . GLU A 1 71 ? 4.202 3.297 9.463 1.00 96.12 71 GLU A C 1
ATOM 481 O O . GLU A 1 71 ? 4.425 4.367 8.892 1.00 96.12 71 GLU A O 1
ATOM 486 N N . ASN A 1 72 ? 3.018 3.010 10.006 1.00 94.62 72 ASN A N 1
ATOM 487 C CA . ASN A 1 72 ? 1.882 3.923 10.012 1.00 94.62 72 ASN A CA 1
ATOM 488 C C . ASN A 1 72 ? 1.116 3.800 11.326 1.00 94.62 72 ASN A C 1
ATOM 490 O O . ASN A 1 72 ? 0.951 2.702 11.853 1.00 94.62 72 ASN A O 1
ATOM 494 N N . VAL A 1 73 ? 0.571 4.918 11.800 1.00 95.44 73 VAL A N 1
ATOM 495 C CA . VAL A 1 73 ? -0.384 4.942 12.911 1.00 95.44 73 VAL A CA 1
ATOM 496 C C . VAL A 1 73 ? -1.762 5.283 12.352 1.00 95.44 73 VAL A C 1
ATOM 498 O O . VAL A 1 73 ? -1.966 6.362 11.787 1.00 95.44 73 VAL A O 1
ATOM 501 N N . ALA A 1 74 ? -2.703 4.353 12.504 1.00 94.25 74 ALA A N 1
ATOM 502 C CA . ALA A 1 74 ? -4.091 4.512 12.088 1.00 94.25 74 ALA A CA 1
ATOM 503 C C . ALA A 1 74 ? -5.011 4.583 13.311 1.00 94.25 74 ALA A C 1
ATOM 505 O O . ALA A 1 74 ? -4.817 3.861 14.289 1.00 94.25 74 ALA A O 1
ATOM 506 N N . SER A 1 75 ? -6.024 5.439 13.230 1.00 95.31 75 SER A N 1
ATOM 507 C CA . SER A 1 75 ? -7.101 5.524 14.217 1.00 95.31 75 SER A CA 1
ATOM 508 C C . SER A 1 75 ? -8.361 4.835 13.696 1.00 95.31 75 SER A C 1
ATOM 510 O O . SER A 1 75 ? -8.514 4.611 12.494 1.00 95.31 75 SER A O 1
ATOM 512 N N . MET A 1 76 ? -9.307 4.521 14.587 1.00 92.88 76 MET A N 1
ATOM 513 C CA . MET A 1 76 ? -10.614 4.022 14.153 1.00 92.88 76 MET A CA 1
ATOM 514 C C . MET A 1 76 ? -11.288 5.016 13.201 1.00 92.88 76 MET A C 1
ATOM 516 O O . MET A 1 76 ? -11.350 6.211 13.482 1.00 92.88 76 MET A O 1
ATOM 520 N N . GLY A 1 77 ? -11.799 4.502 12.082 1.00 90.19 77 GLY A N 1
ATOM 521 C CA . GLY A 1 77 ? -12.428 5.302 11.029 1.00 90.19 77 GLY A CA 1
ATOM 522 C C . GLY A 1 77 ? -11.470 5.800 9.942 1.00 90.19 77 GLY A C 1
ATOM 523 O O . GLY A 1 77 ? -11.953 6.257 8.905 1.00 90.19 77 GLY A O 1
ATOM 524 N N . ASP A 1 78 ? 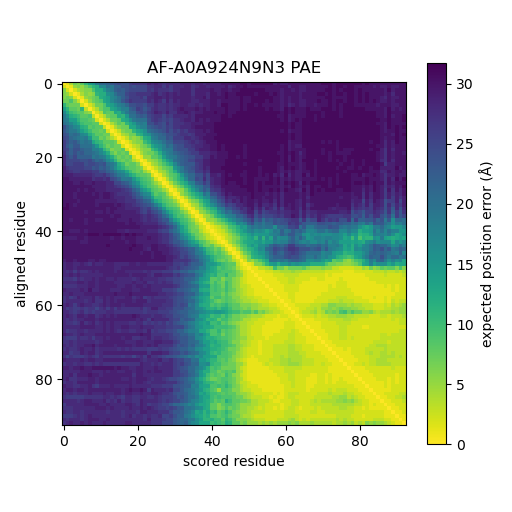-10.149 5.676 10.123 1.00 93.31 78 ASP A N 1
ATOM 525 C CA . ASP A 1 78 ? -9.180 5.920 9.051 1.00 93.31 78 ASP A CA 1
ATOM 526 C C . ASP A 1 78 ? -9.273 4.841 7.964 1.00 93.31 78 ASP A C 1
ATOM 528 O O . ASP A 1 78 ? -9.669 3.698 8.200 1.00 93.31 78 ASP A O 1
ATOM 532 N N . THR A 1 79 ? -8.868 5.207 6.750 1.00 92.56 79 THR A N 1
ATOM 533 C CA . THR A 1 79 ? -8.752 4.287 5.615 1.00 92.56 79 THR A CA 1
ATOM 534 C C . THR A 1 79 ? -7.286 4.126 5.246 1.00 92.56 79 THR A C 1
ATOM 536 O O . THR A 1 79 ? -6.626 5.109 4.921 1.00 92.56 79 THR A O 1
ATOM 539 N N . VAL A 1 80 ? -6.773 2.896 5.218 1.00 93.81 80 VAL A N 1
ATOM 540 C CA . VAL A 1 80 ? -5.429 2.618 4.689 1.00 93.81 80 VAL A CA 1
ATOM 541 C C . VAL A 1 80 ? -5.546 2.193 3.227 1.00 93.81 80 VAL A C 1
ATOM 543 O O . VAL A 1 80 ? -6.176 1.186 2.906 1.00 93.81 80 VAL A O 1
ATOM 546 N N . ARG A 1 81 ? -4.956 2.980 2.328 1.00 94.38 81 ARG A N 1
ATOM 547 C CA . ARG A 1 81 ? -4.930 2.740 0.885 1.00 94.38 81 ARG A CA 1
ATOM 548 C C . ARG A 1 81 ? -3.559 2.228 0.471 1.00 94.38 81 ARG A C 1
ATOM 550 O O . ARG A 1 81 ? -2.582 2.968 0.496 1.00 94.38 81 ARG A O 1
ATOM 557 N N . PHE A 1 82 ? -3.522 0.987 0.012 1.00 96.25 82 PHE A N 1
ATOM 558 C CA . PHE A 1 82 ? -2.336 0.373 -0.567 1.00 96.25 82 PHE A CA 1
ATOM 559 C C . PHE A 1 82 ? -2.303 0.639 -2.073 1.00 96.25 82 PHE A C 1
ATOM 561 O O . PHE A 1 82 ? -3.227 0.259 -2.793 1.00 96.25 82 PHE A O 1
ATOM 568 N N . THR A 1 83 ? -1.255 1.308 -2.543 1.00 96.12 83 THR A N 1
ATOM 569 C CA . THR A 1 83 ? -1.067 1.666 -3.953 1.00 96.12 83 THR A CA 1
ATOM 570 C C . THR A 1 83 ? 0.146 0.929 -4.498 1.00 96.12 83 THR A C 1
ATOM 572 O O . THR A 1 83 ? 1.257 1.103 -4.003 1.00 96.12 83 THR A O 1
ATOM 575 N N . ILE A 1 84 ? -0.047 0.124 -5.540 1.00 96.81 84 ILE A N 1
ATOM 576 C CA . ILE A 1 84 ? 1.069 -0.506 -6.247 1.00 96.81 84 ILE A CA 1
ATOM 577 C C . ILE A 1 84 ? 1.750 0.561 -7.106 1.00 96.81 84 ILE A C 1
ATOM 579 O O . ILE A 1 84 ? 1.139 1.085 -8.035 1.00 96.81 84 ILE A O 1
ATOM 583 N N . GLY A 1 85 ? 3.001 0.887 -6.778 1.00 94.81 85 GLY A N 1
ATOM 584 C CA . GLY A 1 85 ? 3.839 1.773 -7.580 1.00 94.81 85 GLY A CA 1
ATOM 585 C C . GLY A 1 85 ? 4.488 1.021 -8.741 1.00 94.81 85 GLY A C 1
ATOM 586 O O . GLY A 1 85 ? 4.278 1.361 -9.901 1.00 94.81 85 GLY A O 1
ATOM 587 N N . VAL A 1 86 ? 5.259 -0.027 -8.428 1.00 96.19 86 VAL A N 1
ATOM 588 C CA . VAL A 1 86 ? 5.957 -0.878 -9.410 1.00 96.19 86 VAL A CA 1
ATOM 589 C C . VAL A 1 86 ? 5.990 -2.321 -8.913 1.00 96.19 86 VAL A C 1
ATOM 591 O O . VAL A 1 86 ? 6.267 -2.555 -7.738 1.00 96.19 86 VAL A O 1
ATOM 594 N N . GLY A 1 87 ? 5.789 -3.281 -9.818 1.00 95.00 87 GLY A N 1
ATOM 595 C CA . GLY A 1 87 ? 5.856 -4.717 -9.530 1.00 95.00 87 GLY A CA 1
ATOM 596 C C . GLY A 1 87 ? 4.499 -5.333 -9.187 1.00 95.00 87 GLY A C 1
ATOM 597 O O . GLY A 1 87 ? 3.453 -4.723 -9.398 1.00 95.00 87 GLY A O 1
ATOM 598 N N . VAL A 1 88 ? 4.523 -6.563 -8.676 1.00 94.56 88 VAL A N 1
ATOM 599 C CA . VAL A 1 88 ? 3.334 -7.283 -8.200 1.00 94.56 88 VAL A CA 1
ATOM 600 C C . VAL A 1 88 ? 3.472 -7.462 -6.700 1.00 94.56 88 VAL A C 1
ATOM 602 O O . VAL A 1 88 ? 4.477 -7.990 -6.230 1.00 94.56 88 VAL A O 1
ATOM 605 N N . HIS A 1 89 ? 2.457 -7.026 -5.960 1.00 95.25 89 HIS A N 1
ATOM 606 C CA . HIS A 1 89 ? 2.455 -7.066 -4.504 1.00 95.25 89 HIS A CA 1
ATOM 607 C C . HIS A 1 89 ? 1.107 -7.536 -3.979 1.00 95.25 89 HIS A C 1
ATOM 609 O O . HIS A 1 89 ? 0.072 -7.361 -4.626 1.00 95.25 89 HIS A O 1
ATOM 615 N N . ASN A 1 90 ? 1.129 -8.091 -2.777 1.00 93.00 90 ASN A N 1
ATOM 616 C CA . ASN A 1 90 ? -0.041 -8.448 -1.996 1.00 93.00 90 ASN A CA 1
ATOM 617 C C . ASN A 1 90 ? 0.027 -7.786 -0.615 1.00 93.00 90 ASN A C 1
ATOM 619 O O . ASN A 1 90 ? 1.081 -7.347 -0.158 1.00 93.00 90 ASN A O 1
ATOM 623 N N . VAL A 1 91 ? -1.124 -7.718 0.046 1.00 92.00 91 VAL A N 1
ATOM 624 C CA . VAL A 1 91 ? -1.250 -7.260 1.431 1.00 92.00 91 VAL A CA 1
ATOM 625 C C . VAL A 1 91 ? -1.950 -8.365 2.209 1.00 92.00 91 VAL A C 1
ATOM 627 O O . VAL A 1 91 ? -2.947 -8.910 1.736 1.00 92.00 91 VAL A O 1
ATOM 630 N N . SER A 1 92 ? -1.414 -8.700 3.379 1.00 90.12 92 SER A N 1
ATOM 631 C CA . SER A 1 92 ? -2.002 -9.649 4.325 1.00 90.12 92 SER A CA 1
ATOM 632 C C . SER A 1 92 ? -2.101 -8.969 5.683 1.00 90.12 92 SER A C 1
ATOM 634 O O . SER A 1 92 ? -1.173 -8.257 6.067 1.00 90.12 92 SER A O 1
ATOM 636 N N . PHE A 1 93 ? -3.214 -9.193 6.378 1.00 84.31 93 PHE A N 1
ATOM 637 C CA . PHE A 1 93 ? -3.484 -8.690 7.725 1.00 84.31 93 PHE A CA 1
ATOM 638 C C . PHE A 1 93 ? -3.543 -9.848 8.714 1.00 84.31 93 PHE A C 1
ATOM 640 O O . PHE A 1 93 ? -3.973 -10.944 8.283 1.00 84.31 93 PHE A O 1
#

Solvent-accessible surface area (backbone atoms only — not comparable to full-atom values): 6934 Å² total; per-residue (Å²): 135,82,82,90,90,84,84,84,79,87,91,82,92,80,88,84,79,96,80,89,83,86,81,86,84,79,92,76,93,67,84,75,72,74,82,70,83,70,71,74,80,76,86,74,84,75,80,86,45,88,42,58,77,45,71,34,36,34,36,55,51,99,92,46,74,48,55,41,63,82,74,84,91,81,58,92,46,42,39,80,44,81,41,79,73,38,77,89,86,86,86,87,133

Sequence (93 aa):
MNDFIHRRGIVALAIGAALLTGACGKDAKGTAGGTSDSAAPKPTNSSTGTGKTIVVTLTSHATGNSFSPSENVASMGDTVRFTIGVGVHNVSF

Secondary structure (DSSP, 8-state):
-----SS--------------------------------PPPPPPP---SSPEEEEEEEEETTEEEEESS-----TT-EEEEEEEES------

pLDDT: mean 72.39, std 21.87, range [39.06, 98.0]

Radius of gyration: 35.51 Å; Cα contacts (8 Å, |Δi|>4): 73; chains: 1; bounding box: 57×78×72 Å

Mean predicted aligned error: 18.78 Å

Foldseek 3Di:
DDDDDDDDDDDDDDDDDDDDDDDDDDDDDDPPPPPPPPPDPDDDPDDQQPDEEAEWEWDADPVGIDIVPNDDDDDPSYHYHYHYPDDDDDDDD